Protein AF-A0A819XEJ0-F1 (afdb_monomer)

Mean predicted aligned error: 11.04 Å

Sequence (72 aa):
LERPKSGYYYAATHSGQTRNEKRFKLLFDAVLRQDIDGLSNIDKLAVVANVYEYPLVTWMTIKWIDNYLSVL

Radius of gyration: 19.79 Å; Cα contacts (8 Å, |Δi|>4): 46; chains: 1; bounding box: 41×25×54 Å

Foldseek 3Di:
DDDDDPPDDDDDDPPPDDDDDDDDPCVVVCVVCVVPPDPVNDQKDWDFPDWDDDPVDIDTDTDIDGRPVVVD

Secondary structure (DSSP, 8-state):
-PPPPTT------TTS----PPPP--HHHHHHHTTTSSTTS-SEEEEEEEEEEETTEEEEEEEEEETGGG--

Structure (mmCIF, N/CA/C/O backbone):
data_AF-A0A819XEJ0-F1
#
_entry.id   AF-A0A819XEJ0-F1
#
loop_
_atom_site.group_PDB
_atom_s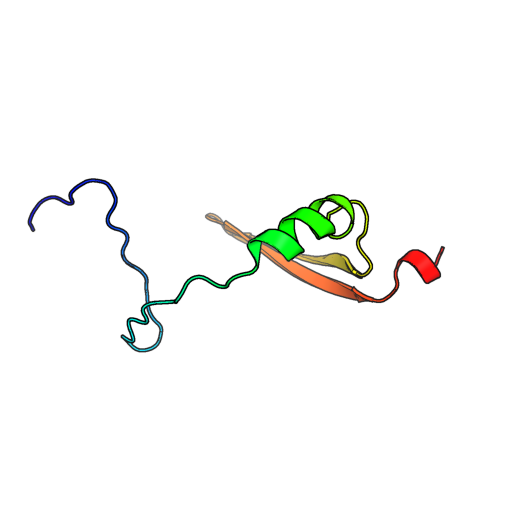ite.id
_atom_site.type_symbol
_atom_site.label_atom_id
_atom_site.label_alt_id
_atom_site.label_comp_id
_atom_site.label_asym_id
_atom_site.label_entity_id
_atom_site.label_seq_id
_atom_site.pdbx_PDB_ins_code
_atom_site.Cartn_x
_atom_site.Cartn_y
_atom_site.Cartn_z
_atom_site.occupancy
_atom_site.B_iso_or_equiv
_atom_site.auth_seq_id
_atom_site.auth_comp_id
_atom_site.auth_asym_id
_atom_site.auth_atom_id
_atom_site.pdbx_PDB_model_num
ATOM 1 N N . LEU A 1 1 ? -17.237 8.957 29.717 1.00 49.66 1 LEU A N 1
ATOM 2 C CA . LEU A 1 1 ? -16.731 9.131 28.336 1.00 49.66 1 LEU A CA 1
ATOM 3 C C . LEU A 1 1 ? -16.285 10.575 28.190 1.00 49.66 1 LEU A C 1
ATOM 5 O O . LEU A 1 1 ? -17.096 11.442 27.891 1.00 49.66 1 LEU A O 1
ATOM 9 N N . GLU A 1 2 ? -15.030 10.850 28.535 1.00 41.19 2 GLU A N 1
ATOM 10 C CA . GLU A 1 2 ? -14.453 12.183 28.351 1.00 41.19 2 GLU A CA 1
ATOM 11 C C . GLU A 1 2 ? -14.311 12.469 26.851 1.00 41.19 2 GLU A C 1
ATOM 13 O O . GLU A 1 2 ? -13.998 11.574 26.066 1.00 41.19 2 GLU A O 1
ATOM 18 N N . ARG A 1 3 ? -14.622 13.704 26.441 1.00 53.22 3 ARG A N 1
ATOM 19 C CA . ARG A 1 3 ? -14.620 14.110 25.030 1.00 53.22 3 ARG A CA 1
ATOM 20 C C . ARG A 1 3 ? -13.215 13.952 24.430 1.00 53.22 3 ARG A C 1
ATOM 22 O O . ARG A 1 3 ? -12.249 14.380 25.064 1.00 53.22 3 ARG A O 1
ATOM 29 N N . PRO A 1 4 ? -13.078 13.419 23.204 1.00 49.50 4 PRO A N 1
ATOM 30 C CA . PRO A 1 4 ? -11.783 13.340 22.551 1.00 49.50 4 PRO A CA 1
ATOM 31 C C . PRO A 1 4 ? -11.282 14.754 22.235 1.00 49.5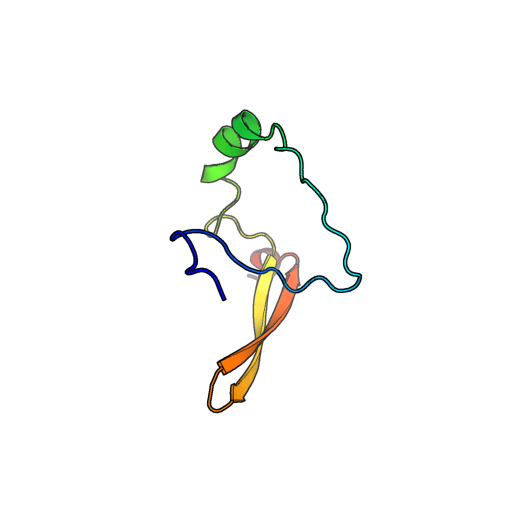0 4 PRO A C 1
ATOM 33 O O . PRO A 1 4 ? -11.954 15.534 21.558 1.00 49.50 4 PRO A O 1
ATOM 36 N N . LYS A 1 5 ? -10.080 15.083 22.718 1.00 53.47 5 LYS A N 1
ATOM 37 C CA . LYS A 1 5 ? -9.275 16.170 22.151 1.00 53.47 5 LYS A CA 1
ATOM 38 C C . LYS A 1 5 ? -9.035 15.815 20.676 1.00 53.47 5 LYS A C 1
ATOM 40 O O . LYS A 1 5 ? -8.705 14.673 20.363 1.00 53.47 5 LYS A O 1
ATOM 45 N N . SER A 1 6 ? -9.274 16.743 19.757 1.00 62.34 6 SER A N 1
ATOM 46 C CA . SER A 1 6 ? -9.129 16.510 18.316 1.00 62.34 6 SER A CA 1
ATOM 47 C C . SER A 1 6 ? -7.710 16.025 17.983 1.00 62.34 6 SER A C 1
ATOM 49 O O . SER A 1 6 ? -6.751 16.734 18.279 1.00 62.34 6 SER A O 1
ATOM 51 N N . GLY A 1 7 ? -7.572 14.832 17.397 1.00 69.44 7 GLY A N 1
ATOM 52 C CA . GLY A 1 7 ? -6.280 14.288 16.945 1.00 69.44 7 GLY A CA 1
ATOM 53 C C . GLY A 1 7 ? -5.861 12.939 17.540 1.00 69.44 7 GLY A C 1
ATOM 54 O O . GLY A 1 7 ? -4.844 12.398 17.118 1.00 69.44 7 GLY A O 1
ATOM 55 N N . TYR A 1 8 ? -6.622 12.369 18.480 1.00 68.75 8 TYR A N 1
ATOM 56 C CA . TYR A 1 8 ? -6.403 10.987 18.924 1.00 68.75 8 TYR A CA 1
ATOM 57 C C . TYR A 1 8 ? -7.130 10.007 17.993 1.00 68.75 8 TYR A C 1
ATOM 59 O O . TYR A 1 8 ? -8.340 10.121 17.799 1.00 68.75 8 TYR A O 1
ATOM 67 N N . TYR A 1 9 ? -6.396 9.033 17.451 1.00 74.25 9 TYR A N 1
ATOM 68 C CA . TYR A 1 9 ? -6.933 7.925 16.659 1.00 74.25 9 TYR A CA 1
ATOM 69 C C . TYR A 1 9 ? -6.722 6.611 17.411 1.00 74.25 9 TYR A C 1
ATOM 71 O O . TYR A 1 9 ? -5.657 6.384 17.986 1.00 74.25 9 TYR A O 1
ATOM 79 N N . TYR A 1 10 ? -7.725 5.734 17.390 1.00 74.81 10 TYR A N 1
ATOM 80 C CA . TYR A 1 10 ? -7.577 4.366 17.880 1.00 74.81 10 TYR A CA 1
ATOM 81 C C . TYR A 1 10 ? -7.057 3.482 16.746 1.00 74.81 10 TYR A C 1
ATOM 83 O O . TYR A 1 10 ? -7.686 3.388 15.695 1.00 74.81 10 TYR A O 1
ATOM 91 N N . ALA A 1 11 ? -5.921 2.821 16.961 1.00 78.81 11 ALA A N 1
ATOM 92 C CA . ALA A 1 11 ? -5.419 1.791 16.059 1.00 78.81 11 ALA A CA 1
ATOM 93 C C . ALA A 1 11 ? -5.883 0.412 16.551 1.00 78.81 11 ALA A C 1
ATOM 95 O O . ALA A 1 11 ? -5.592 0.025 17.685 1.00 78.81 11 ALA A O 1
ATOM 96 N N . ALA A 1 12 ? -6.594 -0.341 15.709 1.00 79.44 12 ALA A N 1
ATOM 97 C CA . ALA A 1 12 ? -6.908 -1.739 15.992 1.00 79.44 12 ALA A CA 1
ATOM 98 C C . ALA A 1 12 ? -5.626 -2.578 15.837 1.00 79.44 12 ALA A C 1
ATOM 100 O O . ALA A 1 12 ? -5.104 -2.716 14.733 1.00 79.44 12 ALA A O 1
ATOM 101 N N . THR A 1 13 ? -5.089 -3.108 16.940 1.00 79.62 13 THR A N 1
ATOM 102 C CA . THR A 1 13 ? -3.853 -3.909 16.929 1.00 79.62 13 THR A CA 1
ATOM 103 C C . THR A 1 13 ? -4.178 -5.397 17.037 1.00 79.62 13 THR A C 1
ATOM 105 O O . THR A 1 13 ? -4.981 -5.807 17.870 1.00 79.62 13 THR A O 1
ATOM 108 N N . HIS A 1 14 ? -3.539 -6.224 16.204 1.00 75.31 14 HIS A N 1
ATOM 109 C CA . HIS A 1 14 ? -3.814 -7.667 16.118 1.00 75.31 14 HIS A CA 1
ATOM 110 C C . HIS A 1 14 ? -3.409 -8.464 17.384 1.00 75.31 14 HIS A C 1
ATOM 112 O O . HIS A 1 14 ? -3.745 -9.635 17.510 1.00 75.31 14 HIS A O 1
ATOM 118 N N . SER A 1 15 ? -2.712 -7.848 18.347 1.00 76.50 15 SER A N 1
ATOM 119 C CA . SER A 1 15 ? -2.217 -8.515 19.566 1.00 76.50 15 SER A CA 1
ATOM 120 C C . SER A 1 15 ? -2.157 -7.613 20.807 1.00 76.50 15 SER A C 1
ATOM 122 O O . SER A 1 15 ? -1.474 -7.940 21.777 1.00 76.50 15 SER A O 1
ATOM 124 N N . GLY A 1 16 ? -2.805 -6.443 20.783 1.00 66.25 16 GLY A N 1
ATOM 125 C CA . GLY A 1 16 ? -2.708 -5.458 21.870 1.00 66.25 16 GLY A CA 1
ATOM 126 C C . GLY A 1 16 ? -1.323 -4.813 22.016 1.00 66.25 16 GLY A C 1
ATOM 127 O O . GLY A 1 16 ? -1.096 -4.041 22.945 1.00 66.25 16 GLY A O 1
ATOM 128 N N . GLN A 1 17 ? -0.380 -5.118 21.118 1.00 68.62 17 GLN A N 1
ATOM 129 C CA . GLN A 1 17 ? 0.968 -4.570 21.172 1.00 68.62 17 GLN A CA 1
ATOM 130 C C . GLN A 1 17 ? 0.996 -3.154 20.605 1.00 68.62 17 GLN A C 1
ATOM 132 O O . GLN A 1 17 ? 0.836 -2.935 19.406 1.00 68.62 17 GLN A O 1
ATOM 137 N N . THR A 1 18 ? 1.278 -2.191 21.474 1.00 69.94 18 THR A N 1
ATOM 138 C CA . THR A 1 18 ? 1.663 -0.838 21.079 1.00 69.94 18 THR A CA 1
ATOM 139 C C . THR A 1 18 ? 3.176 -0.787 20.891 1.00 69.94 18 THR A C 1
ATOM 141 O O . THR A 1 18 ? 3.931 -0.978 21.846 1.00 69.94 18 THR A O 1
ATOM 144 N N . ARG A 1 19 ? 3.633 -0.532 19.662 1.00 72.81 19 ARG A N 1
ATOM 145 C CA . ARG A 1 19 ? 5.047 -0.294 19.351 1.00 72.81 19 ARG A CA 1
ATOM 146 C C . ARG A 1 19 ? 5.257 1.180 19.031 1.00 72.81 19 ARG A C 1
ATOM 148 O O . ARG A 1 19 ? 4.567 1.730 18.183 1.00 72.81 19 ARG A O 1
ATOM 155 N N . ASN A 1 20 ? 6.240 1.796 19.685 1.00 79.94 20 ASN A N 1
ATOM 156 C CA . ASN A 1 20 ? 6.737 3.108 19.281 1.00 79.94 20 ASN A CA 1
ATOM 157 C C . ASN A 1 20 ? 7.763 2.915 18.162 1.00 79.94 20 ASN A C 1
ATOM 159 O O . ASN A 1 20 ? 8.892 2.486 18.414 1.00 79.94 20 ASN A O 1
ATOM 163 N N . GLU A 1 21 ? 7.363 3.203 16.927 1.00 81.25 21 GLU A N 1
ATOM 164 C CA . GLU A 1 21 ? 8.263 3.172 15.776 1.00 81.25 21 GLU A CA 1
ATOM 165 C C . GLU A 1 21 ? 9.277 4.321 15.854 1.00 81.25 21 GLU A C 1
ATOM 167 O O . GLU A 1 21 ? 8.948 5.455 16.209 1.00 81.25 21 GLU A O 1
ATOM 172 N N . LYS A 1 22 ? 10.544 4.031 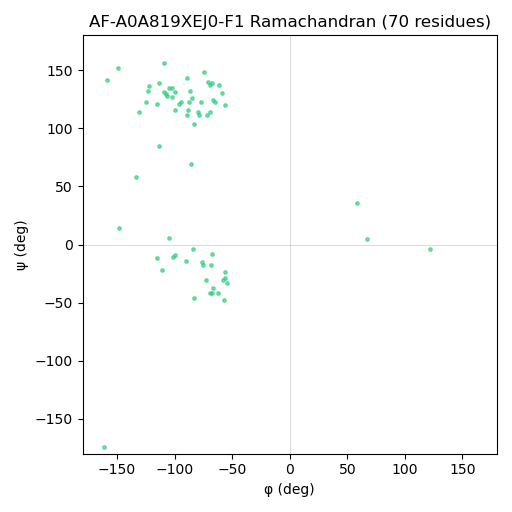15.538 1.00 85.06 22 LYS A N 1
ATOM 173 C CA . LYS A 1 22 ? 11.590 5.055 15.428 1.00 85.06 22 LYS A CA 1
ATOM 174 C C . LYS A 1 22 ? 11.628 5.580 13.999 1.00 85.06 22 LYS A C 1
ATOM 176 O O . LYS A 1 22 ? 11.498 4.818 13.048 1.00 85.06 22 LYS A O 1
ATOM 181 N N . ARG A 1 23 ? 11.888 6.878 13.843 1.00 82.69 23 ARG A N 1
ATOM 182 C CA . ARG A 1 23 ? 12.070 7.491 12.523 1.00 82.69 23 ARG A CA 1
ATOM 183 C C . ARG A 1 23 ? 13.314 6.920 11.832 1.00 82.69 23 ARG A C 1
ATOM 185 O O . ARG A 1 23 ? 14.420 7.043 12.358 1.00 82.69 23 ARG A O 1
ATOM 192 N N . PHE A 1 24 ? 13.143 6.357 10.638 1.00 82.81 24 PHE A N 1
ATOM 193 C CA . PHE A 1 24 ? 14.261 5.938 9.791 1.00 82.81 24 PHE A CA 1
ATOM 194 C C . PHE A 1 24 ? 15.008 7.158 9.221 1.00 82.81 24 PHE A C 1
ATOM 196 O O . PHE A 1 24 ? 14.394 8.148 8.811 1.00 82.81 24 PHE A O 1
ATOM 203 N N . LYS A 1 25 ? 16.346 7.100 9.173 1.00 84.62 25 LYS A N 1
ATOM 204 C CA . LYS A 1 25 ? 17.195 8.169 8.616 1.00 84.62 25 LYS A CA 1
ATOM 205 C C . LYS A 1 25 ? 17.355 7.998 7.100 1.00 84.62 25 LYS A C 1
ATOM 207 O O . LYS A 1 25 ? 18.436 7.675 6.628 1.00 84.62 25 LYS A O 1
ATOM 212 N N . LEU A 1 26 ? 16.274 8.221 6.353 1.00 82.25 26 LEU A N 1
ATOM 213 C CA . LEU A 1 26 ? 16.242 8.067 4.887 1.00 82.25 26 LEU A CA 1
ATOM 214 C C . LEU A 1 26 ? 16.252 9.402 4.122 1.00 82.25 26 LEU A C 1
ATOM 216 O O . LEU A 1 26 ? 16.133 9.399 2.909 1.00 82.25 26 LEU A O 1
ATOM 220 N N . LEU A 1 27 ? 16.397 10.546 4.806 1.00 78.81 27 LEU A N 1
ATOM 221 C CA . LEU A 1 27 ? 16.171 11.870 4.203 1.00 78.81 27 LEU A CA 1
ATOM 222 C C . LEU A 1 27 ? 17.042 12.144 2.961 1.00 78.81 27 LEU A C 1
ATOM 224 O O . LEU A 1 27 ? 16.523 12.583 1.946 1.00 78.81 27 LEU A O 1
ATOM 228 N N . PHE A 1 28 ? 18.350 11.876 3.034 1.00 73.75 28 PHE A N 1
ATOM 229 C CA . PHE A 1 28 ? 19.260 12.122 1.908 1.00 73.75 28 PHE A CA 1
ATOM 230 C C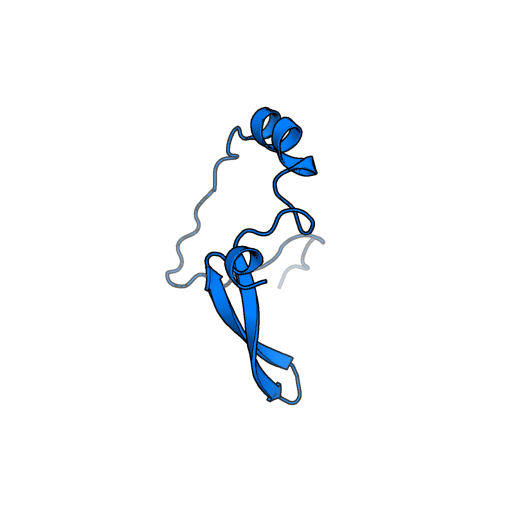 . PHE A 1 28 ? 19.006 11.172 0.735 1.00 73.75 28 PHE A C 1
ATOM 232 O O . PHE A 1 28 ? 18.994 11.610 -0.408 1.00 73.75 28 PHE A O 1
ATOM 239 N N . ASP A 1 29 ? 18.770 9.893 1.025 1.00 83.56 29 ASP A N 1
ATOM 240 C CA . ASP A 1 29 ? 18.506 8.885 -0.004 1.00 83.56 29 ASP A CA 1
ATOM 241 C C . ASP A 1 29 ? 17.163 9.150 -0.700 1.00 83.56 29 ASP A C 1
ATOM 243 O O . ASP A 1 29 ? 17.086 9.133 -1.921 1.00 83.56 29 ASP A O 1
ATOM 247 N N . ALA A 1 30 ? 16.132 9.524 0.063 1.00 81.38 30 ALA A N 1
ATOM 248 C CA . ALA A 1 30 ? 14.830 9.900 -0.477 1.00 81.38 30 ALA A CA 1
ATOM 249 C C . ALA A 1 30 ? 14.908 11.134 -1.390 1.00 81.38 30 ALA A C 1
ATOM 251 O O . ALA A 1 30 ? 14.299 11.129 -2.450 1.00 81.38 30 ALA A O 1
ATOM 252 N N . VAL A 1 31 ? 15.684 12.166 -1.028 1.00 81.31 31 VAL A N 1
ATOM 253 C CA . VAL A 1 31 ? 15.865 13.364 -1.876 1.00 81.31 31 VAL A CA 1
ATOM 254 C C . VAL A 1 31 ? 16.613 13.037 -3.168 1.00 81.31 31 VAL A C 1
ATOM 256 O O . VAL A 1 31 ? 16.279 13.578 -4.214 1.00 81.31 31 VAL A O 1
ATOM 259 N N . LEU A 1 32 ? 17.608 12.148 -3.118 1.00 80.62 32 LEU A N 1
ATOM 260 C CA . LEU A 1 32 ? 18.352 11.742 -4.312 1.00 80.62 32 LEU A CA 1
ATOM 261 C C . LEU A 1 32 ? 17.529 10.842 -5.238 1.00 80.62 32 LEU A C 1
ATOM 263 O O . LEU A 1 32 ? 17.748 10.861 -6.447 1.00 80.62 32 LEU A O 1
ATOM 267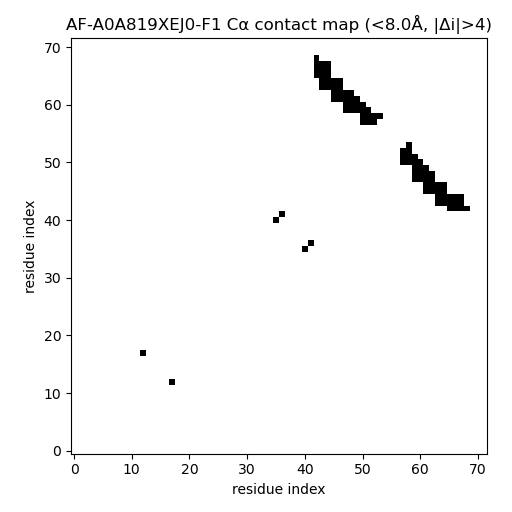 N N . ARG A 1 33 ? 16.607 10.049 -4.679 1.00 75.88 33 ARG A N 1
ATOM 268 C CA . ARG A 1 33 ? 15.841 9.052 -5.433 1.00 75.88 33 ARG A CA 1
ATOM 269 C C . ARG A 1 33 ? 14.428 9.466 -5.803 1.00 75.88 33 ARG A C 1
ATOM 271 O O . ARG A 1 33 ? 13.829 8.798 -6.627 1.00 75.88 33 ARG A O 1
ATOM 278 N N . GLN A 1 34 ? 13.893 10.558 -5.262 1.00 78.88 34 GLN A N 1
ATOM 279 C CA . GLN A 1 34 ? 12.498 10.959 -5.507 1.00 78.88 34 GLN A CA 1
ATOM 280 C C . GLN A 1 34 ? 12.141 11.096 -6.999 1.00 78.88 34 GLN A C 1
ATOM 282 O O . GLN A 1 34 ? 11.013 10.801 -7.380 1.00 78.88 34 GLN A O 1
ATOM 287 N N . ASP A 1 35 ? 13.099 11.523 -7.830 1.00 71.94 35 ASP A N 1
ATOM 288 C CA . ASP A 1 35 ? 12.884 11.771 -9.261 1.00 71.94 35 ASP A CA 1
ATOM 289 C C . ASP A 1 35 ? 13.142 10.523 -10.124 1.00 71.94 35 ASP A C 1
ATOM 291 O O . ASP A 1 35 ? 12.751 10.486 -11.291 1.00 71.94 35 ASP A O 1
ATOM 295 N N . ILE A 1 36 ? 13.792 9.499 -9.554 1.00 72.38 36 ILE A N 1
ATOM 296 C CA . ILE A 1 36 ? 14.130 8.237 -10.230 1.00 72.38 36 ILE A CA 1
ATOM 297 C C . ILE A 1 36 ? 13.337 7.038 -9.706 1.00 72.38 36 ILE A C 1
ATOM 299 O O . ILE A 1 36 ? 13.196 6.078 -10.440 1.00 72.38 36 ILE A O 1
ATOM 303 N N . ASP A 1 37 ? 12.784 7.076 -8.497 1.00 70.12 37 ASP A N 1
ATOM 304 C CA . ASP A 1 37 ? 11.968 6.015 -7.903 1.00 70.12 37 ASP A CA 1
ATOM 305 C C . ASP A 1 37 ? 10.537 6.551 -7.741 1.00 70.12 37 ASP A C 1
ATOM 307 O O . ASP A 1 37 ? 10.144 7.075 -6.697 1.00 70.12 37 ASP A O 1
ATOM 311 N N . GLY A 1 38 ? 9.750 6.459 -8.815 1.00 71.31 38 GLY A N 1
ATOM 312 C CA . GLY A 1 38 ? 8.399 7.016 -8.885 1.00 71.31 38 GLY A CA 1
ATOM 313 C C . GLY A 1 38 ? 7.564 6.409 -10.010 1.00 71.31 38 GLY A C 1
ATOM 314 O O . GLY A 1 38 ? 7.996 5.485 -10.693 1.00 71.31 38 GLY A O 1
ATOM 315 N N . LEU A 1 39 ? 6.355 6.938 -10.231 1.00 73.00 39 LEU A N 1
ATOM 316 C CA . LEU A 1 39 ? 5.419 6.434 -11.254 1.00 73.00 39 LEU A CA 1
ATOM 317 C C . LEU A 1 39 ? 6.028 6.408 -12.671 1.00 73.00 39 LEU A C 1
ATOM 319 O O . LEU A 1 39 ? 5.646 5.582 -13.494 1.00 73.00 39 LEU A O 1
ATOM 323 N N . SER A 1 40 ? 6.975 7.308 -12.940 1.00 69.94 40 SER A N 1
ATOM 324 C CA . SER A 1 40 ? 7.699 7.440 -14.207 1.00 69.94 40 SER A CA 1
ATOM 325 C C . SER A 1 40 ? 8.770 6.373 -14.443 1.00 69.94 40 SER A C 1
ATOM 327 O O . SER A 1 40 ? 9.184 6.204 -15.585 1.00 69.94 40 SER A O 1
ATOM 329 N N . ASN A 1 41 ? 9.216 5.664 -13.404 1.00 69.19 41 ASN A N 1
ATOM 330 C CA . ASN A 1 41 ? 10.290 4.675 -13.482 1.00 69.19 41 ASN A CA 1
ATOM 331 C C . ASN A 1 41 ? 9.891 3.391 -12.739 1.00 69.19 41 ASN A C 1
ATOM 333 O O . ASN A 1 41 ? 10.500 2.973 -11.756 1.00 69.19 41 ASN A O 1
ATOM 337 N N . ILE A 1 42 ? 8.773 2.812 -13.174 1.00 69.81 42 ILE A N 1
ATOM 338 C CA . ILE A 1 42 ? 8.240 1.575 -12.615 1.00 69.81 42 ILE A CA 1
ATOM 339 C C . ILE A 1 42 ? 8.838 0.377 -13.364 1.00 69.81 42 ILE A C 1
ATOM 341 O O . ILE A 1 42 ? 8.467 0.100 -14.503 1.00 69.81 42 ILE A O 1
ATOM 345 N N . ASP A 1 43 ? 9.677 -0.400 -12.677 1.00 69.94 43 ASP A N 1
ATOM 346 C CA . ASP A 1 43 ? 10.202 -1.682 -13.183 1.00 69.94 43 ASP A CA 1
ATOM 347 C C . ASP A 1 43 ? 9.176 -2.832 -13.107 1.00 69.94 43 ASP A C 1
ATOM 349 O O . ASP A 1 43 ? 9.354 -3.895 -13.713 1.00 69.94 43 ASP A O 1
ATOM 353 N N . LYS A 1 44 ? 8.088 -2.639 -12.346 1.00 71.06 44 LYS A N 1
ATOM 354 C CA . LYS A 1 44 ? 7.043 -3.645 -12.106 1.00 71.06 44 LYS A CA 1
ATOM 355 C C . LYS A 1 44 ? 5.647 -3.094 -12.338 1.00 71.06 44 LYS A C 1
ATOM 357 O O . LYS A 1 44 ? 5.160 -2.285 -11.553 1.00 71.06 44 LYS A O 1
ATOM 362 N N . LEU A 1 45 ? 4.943 -3.588 -13.347 1.00 76.00 45 LEU A N 1
ATOM 363 C CA . LEU A 1 45 ? 3.579 -3.138 -13.603 1.00 76.00 45 LEU A CA 1
ATOM 364 C C . LEU A 1 45 ? 2.604 -3.786 -12.609 1.00 76.00 45 LEU A C 1
ATOM 366 O O . LEU A 1 45 ? 2.495 -5.012 -12.531 1.00 76.00 45 LEU A O 1
ATOM 370 N N . ALA A 1 46 ? 1.873 -2.957 -11.866 1.00 82.25 46 ALA A N 1
ATOM 371 C CA . ALA A 1 46 ? 0.709 -3.380 -11.099 1.00 82.25 46 ALA A CA 1
ATOM 372 C C . ALA A 1 46 ? -0.487 -3.529 -12.043 1.00 82.25 46 ALA A C 1
ATOM 374 O O . ALA A 1 46 ? -1.008 -2.5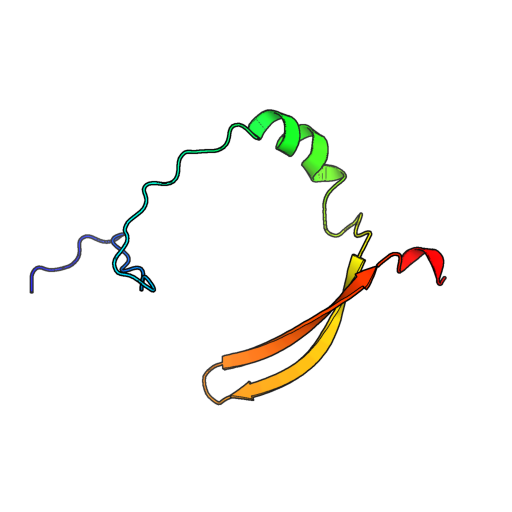38 -12.552 1.00 82.25 46 ALA A O 1
ATOM 375 N N . VAL A 1 47 ? -0.944 -4.758 -12.265 1.00 85.81 47 VAL A N 1
ATOM 376 C CA . VAL A 1 47 ? -2.147 -5.032 -13.055 1.00 85.81 47 VAL A CA 1
ATOM 377 C C . VAL A 1 47 ? -3.286 -5.402 -12.116 1.00 85.81 47 VAL A C 1
ATOM 379 O O . VAL A 1 47 ? -3.119 -6.201 -11.190 1.00 85.81 47 VAL A O 1
ATOM 382 N N . VAL A 1 48 ? -4.460 -4.823 -12.354 1.00 89.81 48 VAL A N 1
ATOM 383 C CA . VAL A 1 48 ? -5.679 -5.193 -11.631 1.00 89.81 48 VAL A CA 1
ATOM 384 C C . VAL A 1 48 ? -6.079 -6.599 -12.063 1.00 89.81 48 VAL A C 1
ATOM 386 O O . VAL A 1 48 ? -6.414 -6.828 -13.221 1.00 89.81 48 VAL A O 1
ATOM 389 N N . ALA A 1 49 ? -6.015 -7.548 -11.131 1.00 90.81 49 ALA A N 1
ATOM 390 C CA . ALA A 1 49 ? -6.369 -8.937 -11.389 1.00 90.81 49 ALA A CA 1
ATOM 391 C C . ALA A 1 49 ? -7.882 -9.154 -11.281 1.00 90.81 49 ALA A C 1
ATOM 393 O O . ALA A 1 49 ? -8.472 -9.784 -12.148 1.00 90.81 49 ALA A O 1
ATOM 394 N N . ASN A 1 50 ? -8.504 -8.621 -10.225 1.00 94.88 50 ASN A N 1
ATOM 395 C CA . ASN A 1 50 ? -9.952 -8.673 -10.015 1.00 94.88 50 ASN A CA 1
ATOM 396 C C . ASN A 1 50 ? -10.433 -7.436 -9.257 1.00 94.88 50 ASN A C 1
ATOM 398 O O . ASN A 1 50 ? -9.704 -6.907 -8.406 1.00 94.88 50 ASN A O 1
ATOM 402 N N . VAL A 1 51 ? -11.687 -7.061 -9.504 1.00 95.56 51 VAL A N 1
ATOM 403 C CA . VAL A 1 51 ? -12.409 -5.988 -8.813 1.00 95.56 51 VAL A CA 1
ATOM 404 C C . VAL A 1 51 ? -13.682 -6.570 -8.207 1.00 95.56 51 VAL A C 1
ATOM 406 O O . VAL A 1 51 ? -14.415 -7.290 -8.881 1.00 95.56 51 VAL A O 1
ATOM 409 N N . TYR A 1 52 ? -13.933 -6.257 -6.940 1.00 96.69 52 TYR A N 1
ATOM 410 C CA . TYR A 1 52 ? -15.139 -6.640 -6.215 1.00 96.69 52 TYR A CA 1
ATOM 411 C C . TYR A 1 52 ? -15.797 -5.388 -5.647 1.00 96.69 52 TYR A C 1
ATOM 413 O O . TYR A 1 52 ? -15.182 -4.644 -4.879 1.00 96.69 52 TYR A O 1
ATOM 421 N N . GLU A 1 53 ? -17.052 -5.162 -6.008 1.00 97.19 53 GLU A N 1
ATOM 422 C CA . GLU A 1 53 ? -17.828 -4.021 -5.534 1.00 97.19 53 GLU A CA 1
ATOM 423 C C . GLU A 1 53 ? -18.741 -4.460 -4.391 1.00 97.19 53 GLU A C 1
ATOM 425 O O . GLU A 1 53 ? -19.641 -5.281 -4.571 1.00 97.19 53 GLU A O 1
ATOM 430 N N . TYR A 1 54 ? -18.500 -3.913 -3.201 1.00 96.44 54 TYR A N 1
ATOM 431 C CA . TYR A 1 54 ? -19.370 -4.074 -2.042 1.00 96.44 54 TYR A CA 1
ATOM 432 C C . TYR A 1 54 ? -20.073 -2.743 -1.745 1.00 96.44 54 TYR A C 1
ATOM 434 O O . TYR A 1 54 ? -19.531 -1.683 -2.059 1.00 96.44 54 TYR A O 1
ATOM 442 N N . PRO A 1 55 ? -21.235 -2.747 -1.067 1.00 97.44 55 PRO A N 1
ATOM 443 C CA . PRO A 1 55 ? -22.027 -1.530 -0.849 1.00 97.44 55 PRO A CA 1
ATOM 444 C C . PRO A 1 55 ? -21.299 -0.361 -0.165 1.00 97.44 55 PRO A C 1
ATOM 446 O O . PRO A 1 55 ? -21.719 0.782 -0.304 1.00 97.44 55 PRO A O 1
ATOM 449 N N . LEU A 1 56 ? -20.235 -0.637 0.596 1.00 96.44 56 LEU A N 1
ATOM 450 C CA . LEU A 1 56 ? -19.478 0.369 1.351 1.00 96.44 56 LEU A CA 1
ATOM 451 C C . LEU A 1 56 ? -18.030 0.534 0.875 1.00 96.44 56 LEU A C 1
ATOM 453 O O . LEU A 1 56 ? -17.346 1.450 1.324 1.00 96.44 56 LEU A O 1
ATOM 457 N N . VAL A 1 57 ? -17.533 -0.369 0.027 1.00 96.31 57 VAL A N 1
ATOM 458 C CA . VAL A 1 57 ? -16.121 -0.404 -0.360 1.00 96.31 57 VAL A CA 1
ATOM 459 C C . VAL A 1 57 ? -15.926 -1.152 -1.673 1.00 96.31 57 VAL A C 1
ATOM 461 O O . VAL A 1 57 ? -16.520 -2.204 -1.899 1.00 96.31 57 VAL A O 1
ATOM 464 N N . THR A 1 58 ? -15.024 -0.650 -2.509 1.00 96.62 58 THR A N 1
ATOM 465 C CA . THR A 1 58 ? -14.512 -1.390 -3.665 1.00 96.62 58 THR A CA 1
ATOM 466 C C . THR A 1 58 ? -13.200 -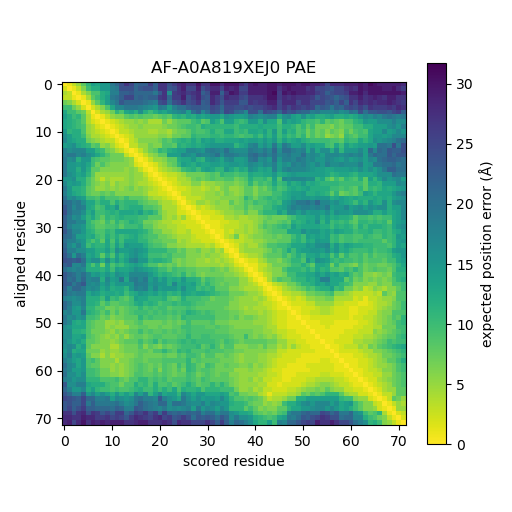2.053 -3.278 1.00 96.62 58 THR A C 1
ATOM 468 O O . THR A 1 58 ? -12.243 -1.384 -2.886 1.00 96.62 58 THR A O 1
ATOM 471 N N . TRP A 1 59 ? -13.149 -3.376 -3.379 1.00 96.62 59 TRP A N 1
ATOM 472 C CA . TRP A 1 59 ? -11.946 -4.158 -3.132 1.00 96.62 59 TRP A CA 1
ATOM 473 C C . TRP A 1 59 ? -11.281 -4.524 -4.454 1.00 96.62 59 TRP A C 1
ATOM 475 O O . TRP A 1 59 ? -11.923 -5.053 -5.360 1.00 96.62 59 TRP A O 1
ATOM 485 N N . MET A 1 60 ? -9.974 -4.299 -4.555 1.00 96.8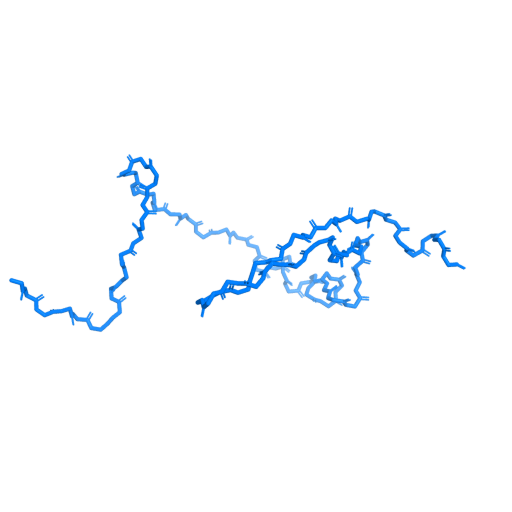8 60 MET A N 1
ATOM 486 C CA . MET A 1 60 ? -9.191 -4.640 -5.741 1.00 96.88 60 MET A CA 1
ATOM 487 C C . MET A 1 60 ? -8.053 -5.581 -5.367 1.00 96.88 60 MET A C 1
ATOM 489 O O . MET A 1 60 ? -7.360 -5.379 -4.372 1.00 96.88 60 MET A O 1
ATOM 493 N N . THR A 1 61 ? -7.850 -6.611 -6.185 1.00 95.25 61 THR A N 1
ATOM 494 C CA . THR A 1 61 ? -6.667 -7.476 -6.093 1.00 95.25 61 THR A CA 1
ATOM 495 C C . THR A 1 61 ? -5.686 -7.083 -7.186 1.00 95.25 61 THR A C 1
ATOM 497 O O . THR A 1 61 ? -6.058 -6.994 -8.355 1.00 95.25 61 THR A O 1
ATOM 500 N N . ILE A 1 62 ? -4.439 -6.819 -6.799 1.00 91.31 62 ILE A N 1
ATOM 501 C CA . ILE A 1 62 ? -3.373 -6.368 -7.697 1.00 91.31 62 ILE A CA 1
ATOM 502 C C . ILE A 1 62 ? -2.368 -7.506 -7.863 1.00 91.31 62 ILE A C 1
ATOM 504 O O . ILE A 1 62 ? -1.913 -8.082 -6.873 1.00 91.31 62 ILE A O 1
ATOM 508 N N . LYS A 1 63 ? -2.006 -7.817 -9.109 1.00 89.25 63 LYS A N 1
ATOM 509 C CA . LYS A 1 63 ? -0.891 -8.704 -9.446 1.00 89.25 63 LYS A CA 1
ATOM 510 C C . LYS A 1 63 ? 0.266 -7.863 -9.974 1.00 89.25 63 LYS A C 1
ATOM 512 O O . LYS A 1 63 ? 0.093 -7.084 -10.906 1.00 89.25 63 LYS A O 1
ATOM 517 N N . TRP A 1 64 ? 1.443 -8.049 -9.391 1.00 85.69 64 TRP A N 1
ATOM 518 C CA . TRP A 1 64 ? 2.675 -7.409 -9.846 1.00 85.69 64 TRP A CA 1
ATOM 519 C C . TRP A 1 64 ? 3.324 -8.253 -10.944 1.00 85.69 64 TRP A C 1
ATOM 521 O O . TRP A 1 64 ? 3.443 -9.470 -10.792 1.00 85.69 64 TRP A O 1
ATOM 531 N N . ILE A 1 65 ? 3.716 -7.615 -12.046 1.00 81.25 65 ILE A N 1
ATOM 532 C CA . ILE A 1 65 ? 4.437 -8.239 -13.159 1.00 81.25 65 ILE A CA 1
ATOM 533 C C . ILE A 1 65 ? 5.821 -7.603 -13.245 1.00 81.25 65 ILE A C 1
ATOM 535 O O . ILE A 1 65 ? 5.936 -6.391 -13.425 1.00 81.25 65 ILE A O 1
ATOM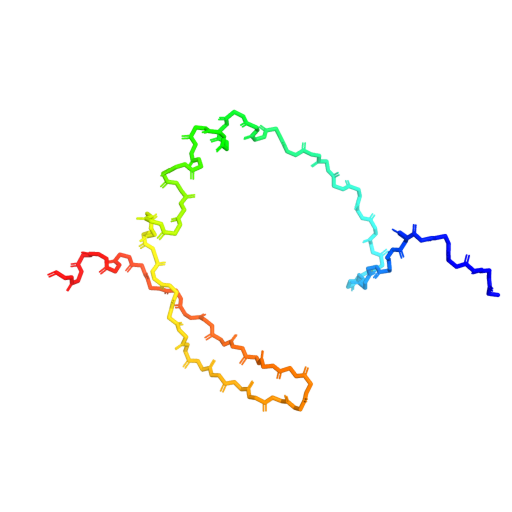 539 N N . ASP A 1 66 ? 6.857 -8.426 -13.120 1.00 82.50 66 ASP A N 1
ATOM 540 C CA . ASP A 1 66 ? 8.248 -7.996 -13.248 1.00 82.50 66 ASP A CA 1
ATOM 541 C C . ASP A 1 66 ? 8.620 -7.730 -14.719 1.00 82.50 66 ASP A C 1
ATOM 543 O O . ASP A 1 66 ? 8.126 -8.410 -15.619 1.00 82.50 66 ASP A O 1
ATOM 547 N N . ASN A 1 67 ? 9.529 -6.778 -14.963 1.00 68.44 67 ASN A N 1
ATOM 548 C CA . ASN A 1 67 ? 10.173 -6.527 -16.262 1.00 68.44 67 ASN A CA 1
ATOM 549 C C . ASN A 1 67 ? 9.212 -6.207 -17.422 1.00 68.44 67 ASN A C 1
ATOM 551 O O . ASN A 1 67 ? 9.476 -6.569 -18.570 1.00 68.44 67 ASN A O 1
ATOM 555 N N . TYR A 1 68 ? 8.112 -5.501 -17.155 1.00 63.34 68 TYR A N 1
ATOM 556 C CA . TYR A 1 68 ? 7.106 -5.181 -18.178 1.00 63.34 68 TYR A CA 1
ATOM 557 C C . TYR A 1 68 ? 7.679 -4.406 -19.385 1.00 63.34 68 TYR A C 1
ATOM 559 O O . TYR A 1 68 ? 7.229 -4.608 -20.509 1.00 63.34 68 TYR A O 1
ATOM 567 N N . LEU A 1 69 ? 8.721 -3.589 -19.181 1.00 59.41 69 LEU A N 1
ATOM 568 C CA . LEU A 1 69 ? 9.404 -2.854 -20.256 1.00 59.41 69 LEU A CA 1
ATOM 569 C C . LEU A 1 69 ? 10.194 -3.750 -21.228 1.00 59.41 69 LEU A C 1
ATOM 571 O O . LEU A 1 69 ? 10.500 -3.305 -22.324 1.00 59.41 69 LEU A O 1
ATOM 575 N N . SER A 1 70 ? 10.513 -4.997 -20.859 1.00 56.16 70 SER A N 1
ATOM 576 C CA . SER A 1 70 ? 11.236 -5.948 -21.729 1.00 56.16 70 SER A CA 1
ATOM 577 C C . SER A 1 70 ? 10.335 -6.719 -22.705 1.00 56.16 70 SER A C 1
ATOM 579 O O . SER A 1 70 ? 10.832 -7.508 -23.505 1.00 56.16 70 SER A O 1
ATOM 581 N N . VAL A 1 71 ? 9.013 -6.522 -22.609 1.00 50.53 71 VAL A N 1
ATOM 582 C CA . VAL A 1 71 ? 7.989 -7.217 -23.411 1.00 50.53 71 VAL A CA 1
ATOM 583 C C . VAL A 1 71 ? 7.486 -6.360 -24.589 1.00 50.53 71 VAL A C 1
ATOM 585 O O . VAL A 1 71 ? 6.778 -6.880 -25.450 1.00 50.53 71 VAL A O 1
ATOM 588 N N . LEU A 1 72 ? 7.854 -5.074 -24.652 1.00 44.44 72 LEU A N 1
ATOM 589 C CA . LEU A 1 72 ? 7.584 -4.169 -25.782 1.00 44.44 72 LEU A CA 1
ATOM 590 C C . LEU A 1 72 ? 8.774 -4.123 -26.746 1.00 44.44 72 LEU A C 1
ATOM 592 O O . LEU A 1 72 ? 8.514 -4.045 -27.966 1.00 44.44 72 LEU A O 1
#

Solvent-accessible surface area (backbone atoms only — not comparable to full-atom values): 5141 Å² total; per-residue (Å²): 134,82,80,79,69,93,85,79,77,88,77,92,53,99,77,78,68,85,76,88,83,76,86,78,94,47,68,69,60,48,68,73,34,55,89,62,63,42,91,91,50,63,62,51,48,76,41,80,71,48,78,44,84,48,103,90,49,77,48,72,43,75,43,79,38,78,55,54,81,80,78,115

pLDDT: mean 76.93, std 13.69, range [41.19, 97.44]

Organism: NCBI:txid433720